Protein AF-A0A243RQD6-F1 (afdb_monomer_lite)

Secondary structure (DSSP, 8-state):
-HHHHHHHTTSS------HHHHHHHHHHHHHHHHHH-SPPPHHHHHIIIIIIIHHHHT-S------PPPPPP-

InterPro domains:
  IPR011075 Tetracyclin repressor-like, C-terminal domain [PF16859] (2-52)

Organism: NCBI:txid569862

Sequence (73 aa):
MIVARAVERGELPDVPRSPRVVNLPLDLLRHDMFMTMRAVPDESIIEFVDEVWLPLLGALGVPSTSPAPAPPA

Foldseek 3Di:
DVLVVCVVVVLFPPDDDDPCLVCQLVVQLVVCCVVVVDHDDPVVSCCSPPVPRCVVRVNPDPPPPPPDDDDDD

Structure (mmCIF, N/CA/C/O backbone):
data_AF-A0A243RQD6-F1
#
_entr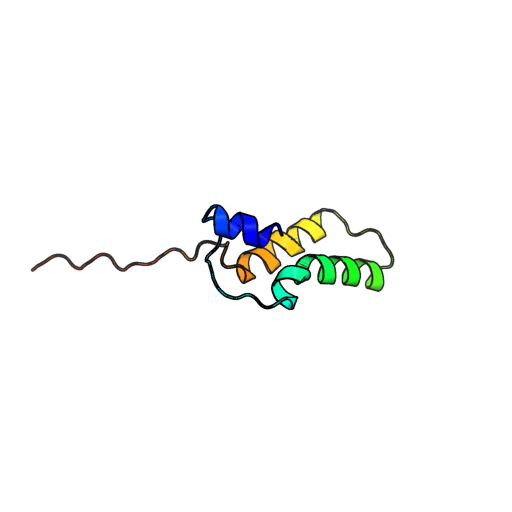y.id   AF-A0A243RQD6-F1
#
loop_
_atom_site.group_PDB
_atom_site.id
_atom_site.type_symbol
_atom_site.label_atom_id
_atom_site.label_alt_id
_atom_site.label_comp_id
_atom_site.label_asym_id
_atom_site.label_entity_id
_atom_site.label_seq_id
_atom_site.pdbx_PDB_ins_code
_atom_site.Cartn_x
_atom_site.Cartn_y
_atom_site.Cartn_z
_atom_site.occupancy
_atom_site.B_iso_or_equiv
_atom_site.auth_seq_id
_atom_site.auth_comp_id
_atom_site.auth_asym_id
_atom_site.auth_atom_id
_atom_site.pdbx_PDB_model_num
ATOM 1 N N . MET A 1 1 ? 2.590 -13.947 -5.185 1.00 77.81 1 MET A N 1
ATOM 2 C CA . MET A 1 1 ? 2.559 -12.630 -4.506 1.00 77.81 1 MET A CA 1
ATOM 3 C C . MET A 1 1 ? 1.484 -11.766 -5.144 1.00 77.81 1 MET A C 1
ATOM 5 O O . MET A 1 1 ? 1.342 -11.842 -6.357 1.00 77.81 1 MET A O 1
ATOM 9 N N . ILE A 1 2 ? 0.723 -10.980 -4.373 1.00 89.31 2 ILE A N 1
ATOM 10 C CA . ILE A 1 2 ? -0.394 -10.183 -4.921 1.00 89.31 2 ILE A CA 1
ATOM 11 C C . ILE A 1 2 ? 0.064 -9.158 -5.972 1.00 89.31 2 ILE A C 1
ATOM 13 O O . ILE A 1 2 ? -0.564 -9.059 -7.019 1.00 89.31 2 ILE A O 1
ATOM 17 N N . VAL A 1 3 ? 1.219 -8.515 -5.753 1.00 90.50 3 VAL A N 1
ATOM 18 C CA . VAL A 1 3 ? 1.835 -7.567 -6.701 1.00 90.50 3 VAL A CA 1
ATOM 19 C C . VAL A 1 3 ? 2.189 -8.239 -8.029 1.00 90.50 3 VAL A C 1
ATOM 21 O O . VAL A 1 3 ? 1.845 -7.719 -9.080 1.00 90.50 3 VAL A O 1
ATOM 24 N N . ALA A 1 4 ? 2.810 -9.424 -7.996 1.00 91.00 4 ALA A N 1
ATOM 25 C CA . ALA A 1 4 ? 3.141 -10.170 -9.215 1.00 91.00 4 ALA A CA 1
ATOM 26 C C . ALA A 1 4 ? 1.883 -10.511 -10.028 1.00 91.00 4 ALA A C 1
ATOM 28 O O . ALA A 1 4 ? 1.851 -10.300 -11.232 1.00 91.00 4 ALA A O 1
ATOM 29 N N . ARG A 1 5 ? 0.802 -10.926 -9.354 1.00 92.50 5 ARG A N 1
ATOM 30 C CA . ARG A 1 5 ? -0.482 -11.188 -10.019 1.00 92.50 5 ARG A CA 1
ATOM 31 C C . ARG A 1 5 ? -1.109 -9.923 -10.613 1.00 92.50 5 ARG A C 1
ATOM 33 O O . ARG A 1 5 ? -1.811 -10.016 -11.607 1.00 92.50 5 ARG A O 1
ATOM 40 N N . ALA A 1 6 ? -0.918 -8.762 -9.988 1.00 91.62 6 ALA A N 1
ATOM 41 C CA . ALA A 1 6 ? -1.412 -7.492 -10.520 1.00 91.62 6 ALA A CA 1
ATOM 42 C C . ALA A 1 6 ? -0.631 -7.068 -11.776 1.00 91.62 6 ALA A C 1
ATOM 44 O O . ALA A 1 6 ? -1.230 -6.593 -12.736 1.00 91.62 6 ALA A O 1
ATOM 45 N N . VAL A 1 7 ? 0.680 -7.329 -11.814 1.00 92.19 7 VAL A N 1
ATOM 46 C CA . VAL A 1 7 ? 1.495 -7.179 -13.032 1.00 92.19 7 VAL A CA 1
ATOM 47 C C . VAL A 1 7 ? 1.027 -8.143 -14.126 1.00 92.19 7 VAL A C 1
ATOM 49 O O . VAL A 1 7 ? 0.788 -7.713 -15.248 1.00 92.19 7 VAL A O 1
ATOM 52 N N . GLU A 1 8 ? 0.803 -9.420 -13.798 1.00 94.38 8 GLU A N 1
ATOM 53 C CA . GLU A 1 8 ? 0.280 -10.424 -14.744 1.00 94.38 8 GLU A CA 1
ATOM 54 C C . GLU A 1 8 ? -1.084 -10.026 -15.341 1.00 94.38 8 GLU A C 1
ATOM 56 O O . GLU A 1 8 ? -1.362 -10.335 -16.497 1.00 94.38 8 GLU A O 1
ATOM 61 N N . ARG A 1 9 ? -1.931 -9.322 -14.575 1.00 92.81 9 ARG A N 1
ATOM 62 C CA . ARG A 1 9 ? -3.222 -8.783 -15.042 1.00 92.81 9 ARG A CA 1
ATOM 63 C C . ARG A 1 9 ? -3.108 -7.458 -15.805 1.00 92.81 9 ARG A C 1
ATOM 65 O O . ARG A 1 9 ? -4.109 -6.995 -16.341 1.00 92.81 9 ARG A O 1
ATOM 72 N N . GLY A 1 10 ? -1.926 -6.844 -15.851 1.00 90.75 10 GLY A N 1
ATOM 73 C CA . GLY A 1 10 ? -1.720 -5.527 -16.457 1.00 90.75 10 GLY A CA 1
ATOM 74 C C . GLY A 1 10 ? -2.240 -4.354 -15.617 1.00 90.75 10 GLY A C 1
ATOM 75 O O . GLY A 1 10 ? -2.354 -3.245 -16.127 1.00 90.75 10 GLY A O 1
ATOM 76 N N . GLU A 1 11 ? -2.548 -4.574 -14.337 1.00 90.06 11 GLU A N 1
ATOM 77 C CA . GLU A 1 11 ? -2.989 -3.523 -13.403 1.00 90.06 11 GLU A CA 1
ATOM 78 C C . GLU A 1 11 ? -1.817 -2.684 -12.878 1.00 90.06 11 GLU A C 1
ATOM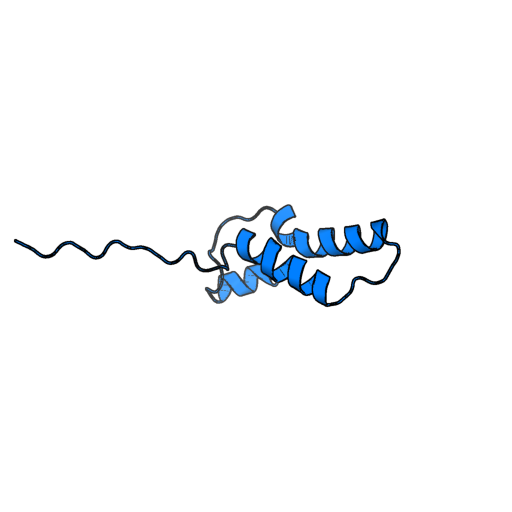 80 O O . GLU A 1 11 ? -2.006 -1.564 -12.411 1.00 90.06 11 GLU A O 1
ATOM 85 N N . LEU A 1 12 ? -0.599 -3.229 -12.936 1.00 91.19 12 LEU A N 1
ATOM 86 C CA . LEU A 1 12 ? 0.631 -2.570 -12.514 1.00 91.19 12 LEU A CA 1
ATOM 87 C C . LEU A 1 12 ? 1.706 -2.688 -13.599 1.00 91.19 12 LEU A C 1
ATOM 89 O O . LEU A 1 12 ? 1.784 -3.719 -14.267 1.00 91.19 12 LEU A O 1
ATOM 93 N N . PRO A 1 13 ? 2.605 -1.695 -13.723 1.00 89.25 13 PRO A N 1
ATOM 94 C CA . PRO A 1 13 ? 3.726 -1.782 -14.650 1.00 89.25 13 PRO A CA 1
ATOM 95 C C . PRO A 1 13 ? 4.696 -2.901 -14.245 1.00 89.25 13 PRO A C 1
ATOM 97 O O . PRO A 1 13 ? 4.974 -3.093 -13.054 1.00 89.25 13 PRO A O 1
ATOM 100 N N . ASP A 1 14 ? 5.252 -3.611 -15.226 1.00 90.94 14 ASP A N 1
ATOM 101 C CA . ASP A 1 14 ? 6.267 -4.646 -15.002 1.00 90.94 14 ASP A CA 1
ATOM 102 C C . ASP A 1 14 ? 7.658 -4.022 -14.826 1.00 90.94 14 ASP A C 1
ATOM 104 O O . ASP A 1 14 ? 8.496 -3.994 -15.726 1.00 90.94 14 ASP A O 1
ATOM 108 N N . VAL A 1 15 ? 7.869 -3.420 -13.655 1.00 90.44 15 VAL A N 1
ATOM 109 C CA . VAL A 1 15 ? 9.139 -2.807 -13.263 1.00 90.44 15 VAL A CA 1
ATOM 110 C C . VAL A 1 15 ? 9.709 -3.496 -12.022 1.00 90.44 15 VAL A C 1
ATOM 112 O O . VAL A 1 15 ? 8.940 -3.871 -11.123 1.00 90.44 15 VAL A O 1
ATOM 115 N N . PRO A 1 16 ? 11.046 -3.636 -11.920 1.00 88.25 16 PRO A N 1
ATOM 116 C CA . PRO A 1 16 ? 11.690 -4.128 -10.711 1.00 88.25 16 PRO A CA 1
ATOM 117 C C . PRO A 1 16 ? 11.313 -3.271 -9.504 1.00 88.25 16 PRO A C 1
ATOM 119 O O . PRO A 1 16 ? 11.443 -2.047 -9.522 1.00 88.25 16 PRO A O 1
ATOM 122 N N . ARG A 1 17 ? 10.861 -3.920 -8.431 1.00 88.69 17 ARG A N 1
ATOM 123 C CA . ARG A 1 17 ? 10.466 -3.257 -7.184 1.00 88.69 17 ARG A CA 1
ATOM 124 C C . ARG A 1 17 ? 11.343 -3.729 -6.042 1.00 88.69 17 ARG A C 1
ATOM 126 O O . ARG A 1 17 ? 11.636 -4.915 -5.911 1.00 88.69 17 ARG A O 1
ATOM 133 N N . SER A 1 18 ? 11.729 -2.790 -5.185 1.00 92.69 18 SER A N 1
ATOM 134 C CA . SER A 1 18 ? 12.433 -3.121 -3.951 1.00 92.69 18 SER A CA 1
ATOM 135 C C . SER A 1 18 ? 11.522 -3.944 -3.031 1.00 92.69 18 SER A C 1
ATOM 137 O O . SER A 1 18 ? 10.358 -3.570 -2.851 1.00 92.69 18 SER A O 1
ATOM 139 N N . PRO A 1 19 ? 12.038 -4.992 -2.362 1.00 92.62 19 PRO A N 1
ATOM 140 C CA . PRO A 1 19 ? 11.291 -5.722 -1.339 1.00 92.62 19 PRO A CA 1
ATOM 141 C C . PRO A 1 19 ? 10.714 -4.815 -0.245 1.00 92.62 19 PRO A C 1
ATOM 143 O O . PRO A 1 19 ? 9.657 -5.115 0.300 1.00 92.62 19 PRO A O 1
ATOM 146 N N . ARG A 1 20 ? 11.367 -3.678 0.045 1.00 93.94 20 ARG A N 1
ATOM 147 C CA . ARG A 1 20 ? 10.870 -2.686 1.013 1.00 93.94 20 ARG A CA 1
ATOM 148 C C . ARG A 1 20 ? 9.554 -2.048 0.578 1.00 93.94 20 ARG A C 1
ATOM 150 O O . ARG A 1 20 ? 8.671 -1.884 1.400 1.00 93.94 20 ARG A O 1
ATOM 157 N N . VAL A 1 21 ? 9.400 -1.733 -0.709 1.00 94.06 21 VAL A N 1
ATOM 158 C CA . VAL A 1 21 ? 8.146 -1.169 -1.238 1.00 94.06 21 VAL A CA 1
ATOM 159 C C . VAL A 1 21 ? 7.048 -2.226 -1.210 1.00 94.06 21 VAL A C 1
ATOM 161 O O . VAL A 1 21 ? 5.926 -1.942 -0.817 1.00 94.06 21 VAL A O 1
ATOM 164 N N . VAL A 1 22 ? 7.372 -3.470 -1.573 1.00 94.12 22 VAL A N 1
ATOM 165 C CA . VAL A 1 22 ? 6.394 -4.569 -1.583 1.00 94.12 22 VAL A CA 1
ATOM 166 C C . VAL A 1 22 ? 5.860 -4.873 -0.179 1.00 94.12 22 VAL A C 1
ATOM 168 O O . VAL A 1 22 ? 4.677 -5.170 -0.043 1.00 94.12 22 VAL A O 1
ATOM 171 N N . ASN A 1 23 ? 6.704 -4.775 0.851 1.00 95.50 23 ASN A N 1
ATOM 172 C CA . ASN A 1 23 ? 6.337 -5.095 2.235 1.00 95.50 23 ASN A CA 1
ATOM 173 C C . ASN A 1 23 ? 5.840 -3.893 3.055 1.00 95.50 23 ASN A C 1
ATOM 175 O O . ASN A 1 23 ? 5.339 -4.095 4.161 1.00 95.50 23 ASN A O 1
ATOM 179 N N . LEU A 1 24 ? 5.932 -2.671 2.518 1.00 96.38 24 LEU A N 1
ATOM 180 C CA . LEU A 1 24 ? 5.650 -1.431 3.242 1.00 96.38 24 LEU A CA 1
ATOM 181 C C . LEU A 1 24 ? 4.317 -1.419 4.014 1.00 96.38 24 LEU A C 1
ATOM 183 O O . LEU A 1 24 ? 4.355 -1.042 5.181 1.00 96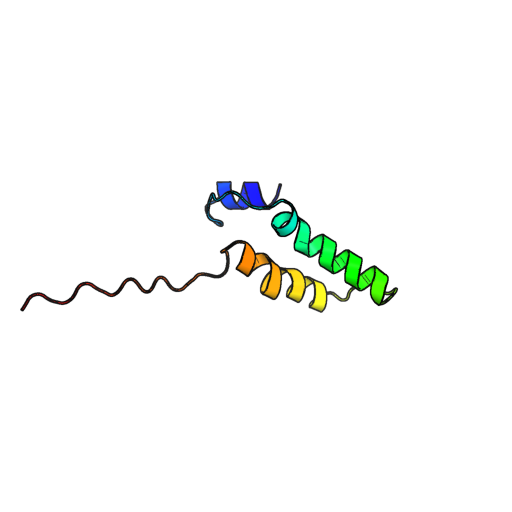.38 24 LEU A O 1
ATOM 187 N N . PRO A 1 25 ? 3.163 -1.855 3.463 1.00 95.88 25 PRO A N 1
ATOM 188 C CA . PRO A 1 25 ? 1.896 -1.807 4.200 1.00 95.88 25 PRO A CA 1
ATOM 189 C C . PRO A 1 25 ? 1.946 -2.607 5.499 1.00 95.88 25 PRO A C 1
ATOM 191 O O . PRO A 1 25 ? 1.404 -2.203 6.522 1.00 95.88 25 PRO A O 1
ATOM 194 N N . LEU A 1 26 ? 2.638 -3.746 5.468 1.00 95.94 26 LEU A N 1
ATOM 195 C CA . LEU A 1 26 ? 2.774 -4.613 6.626 1.00 95.94 26 LEU A CA 1
ATOM 196 C C . LEU A 1 26 ? 3.776 -4.048 7.638 1.00 95.94 26 LEU A C 1
ATOM 198 O O . LEU A 1 26 ? 3.608 -4.240 8.841 1.00 95.94 26 LEU A O 1
ATOM 202 N N . ASP A 1 27 ? 4.805 -3.353 7.162 1.00 96.81 27 ASP A N 1
ATOM 203 C CA . ASP A 1 27 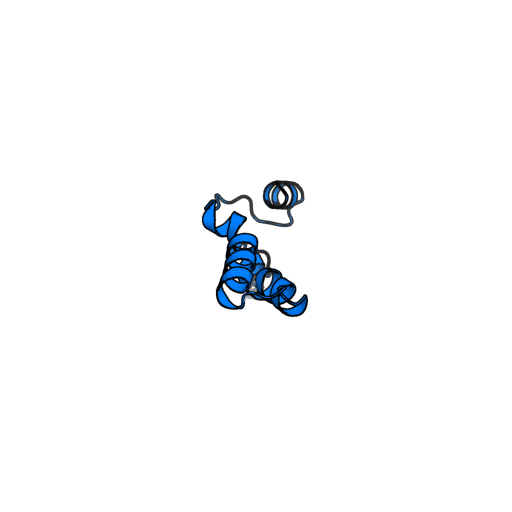? 5.758 -2.661 8.027 1.00 96.81 27 ASP A CA 1
ATOM 204 C C . ASP A 1 27 ? 5.095 -1.467 8.735 1.00 96.81 27 ASP A C 1
ATOM 206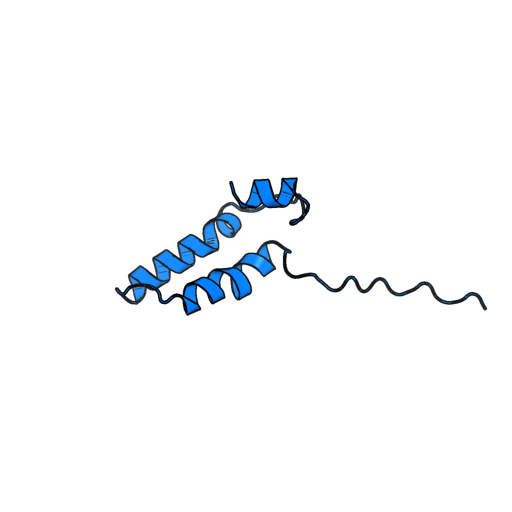 O O . ASP A 1 27 ? 5.288 -1.310 9.941 1.00 96.81 27 ASP A O 1
ATOM 210 N N . LEU A 1 28 ? 4.251 -0.698 8.033 1.00 96.88 28 LEU A N 1
ATOM 211 C CA . LEU A 1 28 ? 3.431 0.378 8.609 1.00 96.88 28 LEU A CA 1
ATOM 212 C C . LEU A 1 28 ? 2.442 -0.161 9.646 1.00 96.88 28 LEU A C 1
ATOM 214 O O . LEU A 1 28 ? 2.421 0.326 10.774 1.00 96.88 28 LEU A O 1
ATOM 218 N N . LEU A 1 29 ? 1.708 -1.227 9.307 1.00 97.00 29 LEU A N 1
ATOM 219 C CA . LEU A 1 29 ? 0.785 -1.895 10.227 1.00 97.00 29 LEU A CA 1
ATOM 220 C C . LEU A 1 29 ? 1.490 -2.318 11.522 1.00 97.00 29 LEU A C 1
ATOM 222 O O . LEU A 1 29 ? 1.042 -1.994 12.618 1.00 97.00 29 LEU A O 1
ATOM 226 N N . ARG A 1 30 ? 2.615 -3.035 11.406 1.00 96.44 30 ARG A N 1
ATOM 227 C CA . ARG A 1 30 ? 3.388 -3.480 12.575 1.00 96.44 30 ARG A CA 1
ATOM 228 C C . ARG A 1 30 ? 3.896 -2.300 13.387 1.00 96.44 30 ARG A C 1
ATOM 230 O O . ARG A 1 30 ? 3.845 -2.352 14.611 1.00 96.44 30 ARG A O 1
ATOM 237 N N . HIS A 1 31 ? 4.416 -1.273 12.721 1.00 96.56 31 HIS A N 1
ATOM 238 C CA . HIS A 1 31 ? 4.921 -0.086 13.392 1.00 96.56 31 HIS A CA 1
ATOM 239 C C . HIS A 1 31 ? 3.827 0.590 14.219 1.00 96.56 31 HIS A C 1
ATOM 241 O O . HIS A 1 31 ? 4.045 0.830 15.405 1.00 96.56 31 HIS A O 1
ATOM 247 N N . ASP A 1 32 ? 2.650 0.818 13.636 1.00 95.88 32 ASP A N 1
ATOM 248 C CA . ASP A 1 32 ? 1.530 1.444 14.339 1.00 95.88 32 ASP A CA 1
ATOM 249 C C . ASP A 1 32 ? 1.067 0.601 15.537 1.00 95.88 32 ASP A C 1
ATOM 251 O O . ASP A 1 32 ? 0.926 1.120 16.647 1.00 95.88 32 ASP A O 1
ATOM 255 N N . MET A 1 33 ? 0.974 -0.725 15.370 1.00 96.44 33 MET A N 1
ATOM 256 C CA . MET A 1 33 ? 0.696 -1.640 16.485 1.00 96.44 33 MET A CA 1
ATOM 257 C C . MET A 1 33 ? 1.723 -1.516 17.614 1.00 96.44 33 MET A C 1
ATOM 259 O O . MET A 1 33 ? 1.349 -1.471 18.784 1.00 96.44 33 MET A O 1
ATOM 263 N N . PHE A 1 34 ? 3.018 -1.476 17.289 1.00 97.38 34 PHE A N 1
ATOM 264 C CA . PHE A 1 34 ? 4.078 -1.408 18.299 1.00 97.38 34 PHE A CA 1
ATOM 265 C C . PHE A 1 34 ? 4.170 -0.040 18.979 1.00 97.38 34 PHE A C 1
ATOM 267 O O . PHE A 1 34 ? 4.498 0.017 20.164 1.00 97.38 34 PHE A O 1
ATOM 274 N N . MET A 1 35 ? 3.887 1.048 18.261 1.00 96.75 35 MET A N 1
ATOM 275 C CA . MET A 1 35 ? 3.949 2.403 18.816 1.00 96.75 35 MET A CA 1
ATOM 276 C C . MET A 1 35 ? 2.722 2.738 19.657 1.00 96.75 35 MET A C 1
ATOM 278 O O . MET A 1 35 ? 2.842 3.402 20.686 1.00 96.75 35 MET A O 1
ATOM 282 N N . THR A 1 36 ? 1.544 2.271 19.246 1.00 94.19 36 THR A N 1
ATOM 283 C CA . THR A 1 36 ? 0.294 2.568 19.953 1.00 94.19 36 THR A CA 1
ATOM 284 C C . THR A 1 36 ? -0.075 1.505 20.983 1.00 94.19 36 THR A C 1
ATOM 286 O O . THR A 1 36 ? -0.884 1.788 21.866 1.00 94.19 36 THR A O 1
ATOM 289 N N . MET A 1 37 ? 0.502 0.298 20.887 1.00 95.69 37 MET A N 1
ATOM 290 C CA . MET A 1 37 ? 0.140 -0.882 21.685 1.00 95.69 37 MET A CA 1
ATOM 291 C C . MET A 1 37 ? -1.364 -1.195 21.631 1.00 95.69 37 MET A C 1
ATOM 293 O O . MET A 1 37 ? -1.959 -1.665 22.605 1.00 95.69 37 MET A O 1
ATOM 297 N N . ARG A 1 38 ? -2.000 -0.909 20.490 1.00 93.31 38 ARG A N 1
ATOM 298 C CA . ARG A 1 38 ? -3.430 -1.122 20.246 1.00 93.31 38 ARG A CA 1
ATOM 299 C C . ARG A 1 38 ? -3.651 -1.814 18.905 1.00 93.31 38 ARG A C 1
ATOM 301 O O . ARG A 1 38 ? -2.739 -1.951 18.093 1.00 93.31 38 ARG A O 1
ATOM 308 N N . ALA A 1 39 ? -4.880 -2.281 18.701 1.00 93.19 39 ALA A N 1
ATOM 309 C CA . ALA A 1 39 ? -5.320 -2.701 17.380 1.00 93.19 39 ALA A CA 1
ATOM 310 C C . ALA A 1 39 ? -5.297 -1.494 16.431 1.00 93.19 39 ALA A C 1
ATOM 312 O O . ALA A 1 39 ? -5.730 -0.407 16.817 1.00 93.19 39 ALA A O 1
ATOM 313 N N . VAL A 1 40 ? -4.796 -1.709 15.215 1.00 93.94 40 VAL A N 1
ATOM 314 C CA . VAL A 1 40 ? -4.817 -0.698 14.153 1.00 93.94 40 VAL A CA 1
ATOM 315 C C . VAL A 1 40 ? -6.255 -0.557 13.672 1.00 93.94 40 VAL A C 1
ATOM 317 O O . VAL A 1 40 ? -6.879 -1.583 13.381 1.00 93.94 40 VAL A O 1
ATOM 320 N N . PRO A 1 41 ? -6.799 0.663 13.616 1.00 95.00 41 PRO A N 1
ATOM 321 C CA . PRO A 1 41 ? -8.151 0.862 13.137 1.00 95.00 41 PRO A CA 1
ATOM 322 C C . PRO A 1 41 ? -8.212 0.725 11.608 1.00 95.00 41 PRO A C 1
ATOM 324 O O . PRO A 1 41 ? -7.218 0.931 10.905 1.00 95.00 41 PRO A O 1
ATOM 327 N N . ASP A 1 42 ? -9.385 0.366 11.087 1.00 96.00 42 ASP A N 1
ATOM 328 C CA . ASP A 1 42 ? -9.572 0.074 9.661 1.00 96.00 42 ASP A CA 1
ATOM 329 C C . ASP A 1 42 ? -9.220 1.280 8.776 1.00 96.00 42 ASP A C 1
ATOM 331 O O . ASP A 1 42 ? -8.639 1.101 7.703 1.00 96.00 42 ASP A O 1
ATOM 335 N N . GLU A 1 43 ? -9.489 2.509 9.235 1.00 95.75 43 GLU A N 1
ATOM 336 C CA . GLU A 1 43 ? -9.124 3.724 8.500 1.00 95.75 43 GLU A CA 1
ATOM 337 C C . GLU A 1 43 ? -7.616 3.850 8.254 1.00 95.75 43 GLU A C 1
ATOM 339 O O . GLU A 1 43 ? -7.205 4.246 7.165 1.00 95.75 43 GLU A O 1
ATOM 344 N N . SER A 1 44 ? -6.781 3.442 9.212 1.00 95.69 44 SER A N 1
ATOM 345 C CA . SER A 1 44 ? -5.328 3.487 9.049 1.00 95.69 44 SER A CA 1
ATOM 346 C C . SER A 1 44 ? -4.854 2.449 8.039 1.00 95.69 44 SER A C 1
ATOM 348 O O . SER A 1 44 ? -3.926 2.704 7.278 1.00 95.69 44 SER A O 1
ATOM 350 N N . ILE A 1 45 ? -5.512 1.287 7.972 1.00 95.81 45 ILE A N 1
ATOM 351 C CA . ILE A 1 45 ? -5.201 0.274 6.955 1.00 95.81 45 ILE A CA 1
ATOM 352 C C . ILE A 1 45 ? -5.488 0.827 5.554 1.00 95.81 45 ILE A C 1
ATOM 354 O O . ILE A 1 45 ? -4.673 0.630 4.649 1.00 95.81 45 ILE A O 1
ATOM 358 N N . ILE A 1 46 ? -6.612 1.533 5.385 1.00 96.44 46 ILE A N 1
ATOM 359 C CA . ILE A 1 46 ? -6.970 2.194 4.123 1.00 96.44 46 ILE A CA 1
ATOM 360 C C . ILE A 1 46 ? -5.910 3.240 3.764 1.00 96.44 46 ILE A C 1
ATOM 362 O O . ILE A 1 46 ? -5.382 3.196 2.657 1.00 96.44 46 ILE A O 1
ATOM 366 N N . GLU A 1 47 ? -5.517 4.104 4.702 1.00 96.25 47 GLU A N 1
ATOM 367 C CA . GLU A 1 47 ? -4.471 5.116 4.485 1.00 96.25 47 GLU A CA 1
ATOM 368 C C . GLU A 1 47 ? -3.134 4.481 4.051 1.00 96.25 47 GLU A C 1
ATOM 370 O O . GLU A 1 47 ? -2.527 4.884 3.052 1.00 96.25 47 GLU A O 1
ATOM 375 N N . PHE A 1 48 ? -2.688 3.425 4.742 1.00 96.88 48 PHE A N 1
ATOM 376 C CA . PHE A 1 48 ? -1.429 2.738 4.428 1.00 96.88 48 PHE A CA 1
ATOM 377 C C . PHE A 1 48 ? -1.412 2.154 3.011 1.00 96.88 48 PHE A C 1
ATOM 379 O O . PHE A 1 48 ? -0.362 2.131 2.359 1.00 96.88 48 PHE A O 1
ATOM 386 N N . VAL A 1 49 ? -2.552 1.650 2.536 1.00 95.12 49 VAL A N 1
ATOM 387 C CA . VAL A 1 49 ? -2.666 1.028 1.215 1.00 95.12 49 VAL A CA 1
ATOM 388 C C . VAL A 1 49 ? -2.892 2.084 0.137 1.00 95.12 49 VAL A C 1
ATOM 390 O O . VAL A 1 49 ? -2.095 2.168 -0.800 1.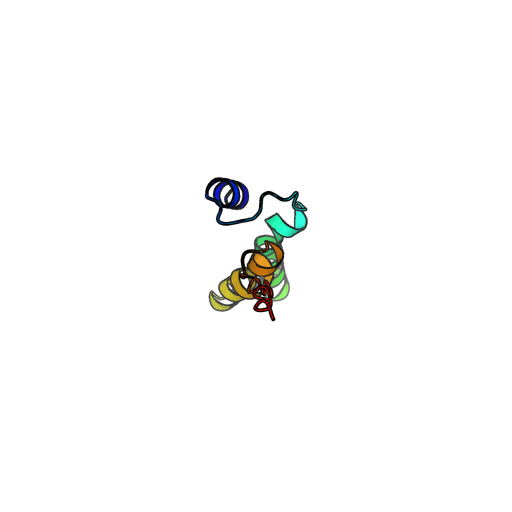00 95.12 49 VAL A O 1
ATOM 393 N N . ASP A 1 50 ? -3.939 2.889 0.273 1.00 94.69 50 ASP A N 1
ATOM 394 C CA . ASP A 1 50 ? -4.455 3.736 -0.801 1.00 94.69 50 ASP A CA 1
ATOM 395 C C . ASP A 1 50 ? -3.651 5.023 -0.958 1.00 94.69 50 ASP A C 1
ATOM 397 O O . ASP A 1 50 ? -3.338 5.428 -2.081 1.00 94.69 50 ASP A O 1
ATOM 401 N N . GLU A 1 51 ? -3.267 5.643 0.156 1.00 94.88 51 GLU A N 1
ATOM 402 C CA . GLU A 1 51 ? -2.584 6.936 0.138 1.00 94.88 51 GLU A CA 1
ATOM 403 C C . GLU A 1 51 ? -1.063 6.786 0.060 1.00 94.88 51 GLU A C 1
ATOM 405 O O . GLU A 1 51 ? -0.389 7.630 -0.534 1.00 94.88 51 GLU A O 1
ATOM 410 N N . VAL A 1 52 ? -0.511 5.698 0.611 1.00 94.69 52 VAL A N 1
ATOM 411 C CA . VAL A 1 52 ? 0.944 5.490 0.675 1.00 94.69 52 VAL A CA 1
ATOM 412 C C . VAL A 1 52 ? 1.428 4.432 -0.316 1.00 94.69 52 VAL A C 1
ATOM 414 O O . VAL A 1 52 ? 2.303 4.705 -1.140 1.00 94.69 52 VAL A O 1
ATOM 417 N N . TRP A 1 53 ? 0.907 3.205 -0.260 1.00 95.06 53 TRP A N 1
ATOM 418 C CA . TRP A 1 53 ? 1.500 2.080 -0.990 1.00 95.06 53 TRP A CA 1
ATOM 419 C C . TRP A 1 53 ? 1.168 2.044 -2.484 1.00 95.06 53 TRP A C 1
ATOM 421 O O . TRP A 1 53 ? 2.078 1.921 -3.308 1.00 95.06 53 TRP A O 1
ATOM 431 N N . LEU A 1 54 ? -0.106 2.170 -2.857 1.00 93.31 54 LEU A N 1
ATOM 432 C CA . LEU A 1 54 ? -0.551 2.184 -4.254 1.00 93.31 54 LEU A CA 1
ATOM 433 C C . LEU A 1 54 ? 0.145 3.256 -5.121 1.00 93.31 54 LEU A C 1
ATOM 435 O O . LEU A 1 54 ? 0.580 2.907 -6.228 1.00 93.31 54 LEU A O 1
ATOM 439 N N . PRO A 1 55 ? 0.338 4.514 -4.666 1.00 91.62 55 PRO A N 1
ATOM 440 C CA . PRO A 1 55 ? 1.102 5.496 -5.437 1.00 91.62 55 PRO A CA 1
ATOM 441 C C . PRO A 1 55 ? 2.541 5.051 -5.705 1.00 91.62 55 PRO A C 1
ATOM 443 O O . PRO A 1 55 ? 3.033 5.196 -6.824 1.00 91.62 55 PRO A O 1
ATOM 446 N N . LEU A 1 56 ? 3.204 4.436 -4.719 1.00 91.69 56 LEU A N 1
ATOM 447 C CA . LEU A 1 56 ? 4.573 3.927 -4.869 1.00 91.69 56 LEU A CA 1
ATOM 448 C C . LEU A 1 56 ? 4.667 2.751 -5.853 1.00 91.69 56 LEU A C 1
ATOM 450 O O . LEU A 1 56 ? 5.736 2.494 -6.409 1.00 91.69 56 LEU A O 1
ATOM 454 N N . LEU A 1 57 ? 3.565 2.033 -6.086 1.00 90.94 57 LEU A N 1
ATOM 455 C CA . LEU A 1 57 ? 3.496 0.973 -7.093 1.00 90.94 57 LEU A CA 1
ATOM 456 C C . LEU A 1 57 ? 3.246 1.489 -8.516 1.00 90.94 57 LEU A C 1
ATOM 458 O O . LEU A 1 57 ? 3.390 0.698 -9.459 1.00 90.94 57 LEU A O 1
ATOM 462 N N . GLY A 1 58 ? 2.894 2.772 -8.665 1.00 85.50 58 GLY A N 1
ATOM 463 C CA . GLY A 1 58 ? 2.451 3.373 -9.923 1.00 85.50 58 GLY A CA 1
ATOM 464 C C . GLY A 1 58 ? 0.994 3.053 -10.273 1.00 85.50 58 GLY A C 1
ATOM 465 O O . GLY A 1 58 ? 0.638 3.107 -11.446 1.00 85.50 58 GLY A O 1
ATOM 466 N N . ALA A 1 59 ? 0.175 2.679 -9.282 1.00 74.25 59 ALA A N 1
ATOM 467 C CA . ALA A 1 59 ? -1.233 2.320 -9.478 1.00 74.25 59 ALA A CA 1
ATOM 468 C C . ALA A 1 59 ? -2.158 3.547 -9.575 1.00 74.25 59 ALA A C 1
ATOM 470 O O . ALA A 1 59 ? -3.208 3.485 -10.212 1.00 74.25 59 ALA A O 1
ATOM 471 N N . LEU A 1 60 ? -1.774 4.673 -8.960 1.00 63.09 60 LEU A N 1
ATOM 472 C CA . LEU A 1 60 ? -2.460 5.947 -9.156 1.00 63.09 60 LEU A CA 1
ATOM 473 C C . LEU A 1 60 ? -2.122 6.443 -10.554 1.00 63.09 60 LEU A C 1
ATOM 475 O O . LEU A 1 60 ? -0.980 6.810 -10.830 1.00 63.09 60 LEU A O 1
ATOM 479 N N . GLY A 1 61 ? -3.118 6.404 -11.438 1.00 55.47 61 GLY A N 1
ATOM 480 C CA . GLY A 1 61 ? -2.989 6.881 -12.802 1.00 55.47 61 GLY A CA 1
ATOM 481 C C . GLY A 1 61 ? -2.391 8.280 -12.809 1.00 55.47 61 GLY A C 1
ATOM 482 O O . GLY A 1 61 ? -3.064 9.252 -12.477 1.00 55.47 61 GLY A O 1
ATOM 483 N N . VAL A 1 62 ? -1.128 8.393 -13.222 1.00 47.38 62 VAL A N 1
ATOM 484 C CA . VAL A 1 62 ? -0.643 9.653 -13.767 1.00 47.38 62 VAL A CA 1
ATOM 485 C C . VAL A 1 62 ? -1.569 9.925 -14.951 1.00 47.38 62 VAL A C 1
ATOM 487 O O . VAL A 1 62 ? -1.615 9.084 -15.859 1.00 47.38 62 VAL A O 1
ATOM 490 N N . PRO A 1 63 ? -2.347 11.026 -14.968 1.00 47.16 63 PRO A N 1
ATOM 491 C CA . PRO A 1 63 ? -3.048 11.403 -16.178 1.00 47.16 63 PRO A CA 1
ATOM 492 C C . PRO A 1 63 ? -1.968 11.517 -17.244 1.00 47.16 63 PRO A C 1
ATOM 494 O O . PRO A 1 63 ? -1.057 12.338 -17.134 1.00 47.16 63 PRO A O 1
ATOM 497 N N . SER A 1 64 ? -2.009 10.619 -18.227 1.00 51.84 64 SER A N 1
ATOM 498 C CA . SER A 1 64 ? -1.131 10.685 -19.381 1.00 51.84 64 SER A CA 1
ATOM 499 C C . SER A 1 64 ? -1.507 11.957 -20.130 1.00 51.84 64 SER A C 1
ATOM 501 O O . SER A 1 64 ? -2.334 11.930 -21.037 1.00 51.84 64 SER A O 1
ATOM 503 N N . THR A 1 65 ? -0.938 13.093 -19.731 1.00 50.09 65 THR A N 1
ATOM 504 C CA . THR A 1 65 ? -0.850 14.281 -20.573 1.00 50.09 65 THR A CA 1
ATOM 505 C C . THR A 1 65 ? 0.075 13.896 -21.718 1.00 50.09 65 THR A C 1
ATOM 507 O O . THR A 1 65 ? 1.273 14.161 -21.710 1.00 50.09 65 THR A O 1
ATOM 510 N N . SER A 1 66 ? -0.482 13.189 -22.695 1.00 51.09 66 SER A N 1
ATOM 511 C CA . SER A 1 66 ? 0.027 13.240 -24.050 1.00 51.09 66 SER A CA 1
ATOM 512 C C . SER A 1 66 ? -0.478 14.569 -24.607 1.00 51.09 66 SER A C 1
ATOM 514 O O . SER A 1 66 ? -1.695 14.715 -24.755 1.00 51.09 66 SER A O 1
ATOM 516 N N . PRO A 1 67 ? 0.383 15.567 -24.874 1.00 50.41 67 PRO A N 1
ATOM 517 C CA . PRO A 1 67 ? -0.061 16.746 -25.599 1.00 50.41 67 PRO A CA 1
ATOM 518 C C . PRO A 1 67 ? -0.603 16.275 -26.952 1.00 50.41 67 PRO A C 1
ATOM 520 O O . PRO A 1 67 ? 0.087 15.583 -27.703 1.00 50.41 67 PRO A O 1
ATOM 523 N N . ALA A 1 68 ? -1.874 16.579 -27.218 1.00 64.69 68 ALA A N 1
ATOM 524 C CA . ALA A 1 68 ? -2.502 16.312 -28.502 1.00 64.69 68 ALA A CA 1
ATOM 525 C C . ALA A 1 68 ? -1.634 16.920 -29.624 1.00 64.69 68 ALA A C 1
ATOM 527 O O . ALA A 1 68 ? -1.141 18.041 -29.456 1.00 64.69 68 ALA A O 1
ATOM 528 N N . PRO A 1 69 ? -1.404 16.211 -30.743 1.00 63.88 69 PRO A N 1
ATOM 529 C CA . PRO A 1 69 ? -0.600 16.747 -31.832 1.00 63.88 69 PRO A CA 1
ATOM 530 C C . PRO A 1 69 ? -1.249 18.026 -32.373 1.00 63.88 69 PRO A C 1
ATOM 532 O O . PRO A 1 69 ? -2.455 18.062 -32.626 1.00 63.88 69 PRO A O 1
ATOM 535 N N . ALA A 1 70 ? -0.442 19.081 -32.508 1.00 67.69 70 ALA A N 1
ATOM 536 C CA . ALA A 1 70 ? -0.876 20.372 -33.029 1.00 67.69 70 ALA A CA 1
ATOM 537 C C . ALA A 1 70 ? -1.520 20.206 -34.421 1.00 67.69 70 ALA A C 1
ATOM 539 O O . ALA A 1 70 ? -1.021 19.413 -35.226 1.00 67.69 70 ALA A O 1
ATOM 540 N N . PRO A 1 71 ? -2.616 20.928 -34.720 1.00 68.81 71 PRO A N 1
ATOM 541 C CA . PRO A 1 71 ? -3.245 20.857 -36.031 1.00 68.81 71 PRO A CA 1
ATOM 542 C C . PRO A 1 71 ? -2.280 21.382 -37.108 1.00 68.81 71 PRO A C 1
ATOM 544 O O . PRO A 1 71 ? -1.545 22.339 -36.845 1.00 68.81 71 PRO A O 1
ATOM 547 N N . PRO A 1 72 ? -2.261 20.780 -38.311 1.00 70.50 72 PRO A N 1
ATOM 548 C CA . PRO A 1 72 ? -1.461 21.298 -39.412 1.00 70.50 72 PRO A CA 1
ATOM 549 C C . PRO A 1 72 ? -2.010 22.664 -39.848 1.00 70.50 72 PRO A C 1
ATOM 551 O O . PRO A 1 72 ? -3.216 22.806 -40.063 1.00 70.50 72 PRO A O 1
ATOM 554 N N . ALA A 1 73 ? -1.117 23.653 -39.930 1.00 70.56 73 ALA A N 1
ATOM 555 C CA . ALA A 1 73 ? -1.366 24.956 -40.545 1.00 70.56 73 ALA A CA 1
ATOM 556 C C . ALA A 1 73 ? -1.213 24.884 -42.070 1.00 70.56 73 ALA A C 1
ATOM 558 O O . ALA A 1 73 ? -0.385 24.064 -42.535 1.00 70.56 73 ALA A O 1
#

Radius of gyration: 17.42 Å; chains: 1; bounding box: 22×38×62 Å

pLDDT: mean 86.51, std 14.54, range [47.16, 97.38]